Protein AF-A0A645FDL9-F1 (afdb_monomer_lite)

Radius of gyration: 19.06 Å; chains: 1; bounding box: 40×30×50 Å

Structure (mmCIF, N/CA/C/O backbone):
data_AF-A0A645FDL9-F1
#
_entry.id   AF-A0A645FDL9-F1
#
loop_
_atom_site.group_PDB
_atom_site.id
_atom_site.type_symbol
_atom_site.label_atom_id
_atom_site.label_alt_id
_atom_site.label_comp_id
_atom_site.label_asym_id
_atom_site.label_entity_id
_atom_site.label_seq_id
_atom_site.pdbx_PDB_ins_code
_atom_site.Cartn_x
_atom_site.Cartn_y
_atom_site.Cartn_z
_atom_site.occupancy
_atom_site.B_iso_or_equiv
_atom_site.auth_seq_id
_atom_site.auth_comp_id
_atom_site.auth_asym_id
_atom_site.auth_atom_id
_atom_site.pdbx_PDB_model_num
ATOM 1 N N . MET A 1 1 ? 18.907 7.974 3.607 1.00 49.16 1 MET A N 1
ATOM 2 C CA . MET A 1 1 ? 18.489 7.205 2.413 1.00 49.16 1 MET A CA 1
ATOM 3 C C . MET A 1 1 ? 17.571 8.094 1.589 1.00 49.16 1 MET A C 1
ATOM 5 O O . MET A 1 1 ? 16.760 8.786 2.192 1.00 49.16 1 MET A O 1
ATOM 9 N N . SER A 1 2 ? 17.742 8.171 0.266 1.00 60.62 2 SER A N 1
ATOM 10 C CA . SER A 1 2 ? 16.819 8.926 -0.599 1.00 60.62 2 SER A CA 1
ATOM 11 C C . SER A 1 2 ? 15.543 8.113 -0.845 1.00 60.62 2 SER A C 1
ATOM 13 O O . SER A 1 2 ? 15.576 6.890 -0.752 1.00 60.62 2 SER A O 1
ATOM 15 N N . VAL A 1 3 ? 14.430 8.768 -1.189 1.00 60.34 3 VAL A N 1
ATOM 16 C CA . VAL A 1 3 ? 13.156 8.090 -1.522 1.00 60.34 3 VAL A CA 1
ATOM 17 C C . VAL A 1 3 ? 13.345 7.059 -2.642 1.00 60.34 3 VAL A C 1
ATOM 19 O O . VAL A 1 3 ? 12.760 5.982 -2.601 1.00 60.34 3 VAL A O 1
ATOM 22 N N . THR A 1 4 ? 14.214 7.359 -3.607 1.00 60.81 4 THR A N 1
ATOM 23 C CA . TH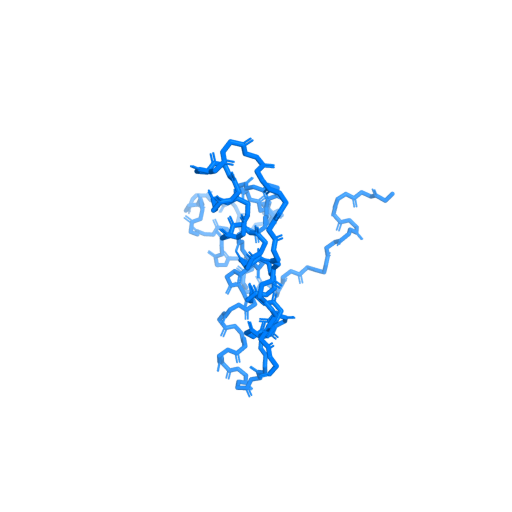R A 1 4 ? 14.581 6.452 -4.700 1.00 60.81 4 THR A CA 1
ATOM 24 C C . THR A 1 4 ? 15.327 5.211 -4.209 1.00 60.81 4 THR A C 1
ATOM 26 O O . THR A 1 4 ? 15.130 4.136 -4.752 1.00 60.81 4 THR A O 1
ATOM 29 N N . ALA A 1 5 ? 16.140 5.331 -3.154 1.00 60.16 5 ALA A N 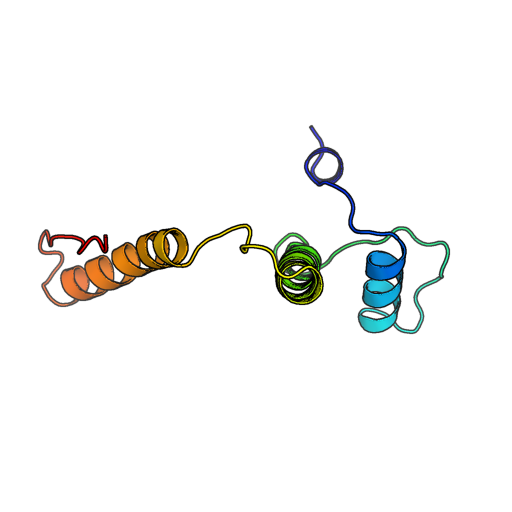1
ATOM 30 C CA . ALA A 1 5 ? 16.859 4.206 -2.554 1.00 60.16 5 ALA A CA 1
ATOM 31 C C . ALA A 1 5 ? 15.977 3.323 -1.648 1.00 60.16 5 ALA A C 1
ATOM 33 O O . ALA A 1 5 ? 16.453 2.311 -1.149 1.00 60.16 5 ALA A O 1
ATOM 34 N N . MET A 1 6 ? 14.721 3.715 -1.401 1.00 63.91 6 MET A N 1
ATOM 35 C CA . MET A 1 6 ? 13.774 2.977 -0.554 1.00 63.91 6 MET A CA 1
ATOM 36 C C . MET A 1 6 ? 12.772 2.132 -1.351 1.00 63.91 6 MET A C 1
ATOM 38 O O . MET A 1 6 ? 11.908 1.504 -0.746 1.00 63.91 6 MET A O 1
ATOM 42 N N . ARG A 1 7 ? 12.830 2.152 -2.688 1.00 73.56 7 ARG A N 1
ATOM 43 C CA . ARG A 1 7 ? 11.883 1.437 -3.551 1.00 73.56 7 ARG A CA 1
ATOM 44 C C . ARG A 1 7 ? 12.608 0.400 -4.377 1.00 73.56 7 ARG A C 1
ATOM 46 O O . ARG A 1 7 ? 13.540 0.747 -5.101 1.00 73.56 7 ARG A O 1
ATOM 53 N N . ASP A 1 8 ? 12.107 -0.826 -4.336 1.00 82.81 8 ASP A N 1
ATOM 54 C CA . ASP A 1 8 ? 12.427 -1.794 -5.373 1.00 82.81 8 ASP A CA 1
ATOM 55 C C . ASP A 1 8 ? 11.883 -1.256 -6.701 1.00 82.81 8 ASP A C 1
ATOM 57 O O . ASP A 1 8 ? 10.714 -0.864 -6.765 1.00 82.81 8 ASP A O 1
ATOM 61 N N . PRO A 1 9 ? 12.709 -1.142 -7.752 1.00 87.00 9 PRO A N 1
ATOM 62 C CA . PRO A 1 9 ? 12.256 -0.598 -9.022 1.00 87.00 9 PRO A CA 1
ATOM 63 C C . PRO A 1 9 ? 11.219 -1.526 -9.665 1.00 87.00 9 PRO A C 1
ATOM 65 O O . PRO A 1 9 ? 11.369 -2.745 -9.652 1.00 87.00 9 PRO A O 1
ATOM 68 N N . LEU A 1 10 ? 10.190 -0.944 -10.289 1.00 92.12 10 LEU A N 1
ATOM 69 C CA . LEU A 1 10 ? 9.254 -1.708 -11.124 1.00 92.12 10 LEU A CA 1
ATOM 70 C C . LEU A 1 10 ? 9.987 -2.382 -12.294 1.00 92.12 10 LEU A C 1
ATOM 72 O O . LEU A 1 10 ? 10.999 -1.847 -12.757 1.00 92.12 10 LEU A O 1
ATOM 76 N N . PRO A 1 11 ? 9.453 -3.476 -12.859 1.00 94.25 11 PRO A N 1
ATOM 77 C CA . PRO A 1 11 ? 9.987 -4.033 -14.096 1.00 94.25 11 PRO A CA 1
ATOM 78 C C . PRO A 1 11 ? 10.060 -2.972 -15.214 1.00 94.25 11 PRO A C 1
ATOM 80 O O . PRO A 1 11 ? 9.142 -2.146 -15.325 1.00 94.25 11 PRO A O 1
ATOM 83 N N . PRO A 1 12 ? 11.124 -2.937 -16.040 1.00 92.69 12 PRO A N 1
ATOM 84 C CA . PRO A 1 12 ? 11.314 -1.895 -17.053 1.00 92.69 12 PRO A CA 1
ATOM 85 C C . PRO A 1 12 ? 10.130 -1.730 -18.014 1.00 92.69 12 PRO A C 1
ATOM 87 O O . PRO A 1 12 ? 9.757 -0.609 -18.355 1.00 92.69 12 PRO A O 1
ATOM 90 N N . GLU A 1 13 ? 9.502 -2.828 -18.425 1.00 92.62 13 GLU A N 1
ATOM 91 C CA . GLU A 1 13 ? 8.323 -2.830 -19.288 1.00 92.62 13 GLU A CA 1
ATOM 92 C C . GLU A 1 13 ? 7.108 -2.173 -18.619 1.00 92.62 13 GLU A C 1
ATOM 94 O O . GLU A 1 13 ? 6.380 -1.416 -19.263 1.00 92.62 13 GLU A O 1
ATOM 99 N N . VAL A 1 14 ? 6.941 -2.372 -17.309 1.00 93.56 14 VAL A N 1
ATOM 100 C CA . VAL A 1 14 ? 5.885 -1.735 -16.513 1.00 93.56 14 VAL A CA 1
ATOM 101 C C . VAL A 1 14 ? 6.167 -0.240 -16.379 1.00 93.56 14 VAL A C 1
ATOM 103 O O . VAL A 1 14 ? 5.270 0.575 -16.596 1.00 93.56 14 VAL A O 1
ATOM 106 N N . GLN A 1 15 ? 7.419 0.143 -16.104 1.00 92.56 15 GLN A N 1
ATOM 107 C CA . GLN A 1 15 ? 7.829 1.550 -16.070 1.00 92.56 15 GLN A CA 1
ATOM 108 C C . GLN A 1 15 ? 7.520 2.259 -17.395 1.00 92.56 15 GLN A C 1
ATOM 110 O O . GLN A 1 15 ? 6.912 3.329 -17.392 1.00 92.56 15 GLN A O 1
ATOM 115 N N . GLN A 1 16 ? 7.891 1.663 -18.533 1.00 91.00 16 GLN A N 1
ATOM 116 C CA . GLN A 1 16 ? 7.652 2.264 -19.848 1.00 91.00 16 GLN A CA 1
ATOM 117 C C . GLN A 1 16 ? 6.160 2.359 -20.184 1.00 91.00 16 GLN A C 1
ATOM 119 O O . GLN A 1 16 ? 5.721 3.388 -20.702 1.00 91.00 16 GLN A O 1
ATOM 124 N N . ALA A 1 17 ? 5.367 1.342 -19.835 1.00 91.06 17 ALA A N 1
ATOM 125 C CA . ALA A 1 17 ? 3.919 1.386 -20.008 1.00 91.06 17 ALA A CA 1
ATOM 126 C C . ALA A 1 17 ? 3.290 2.540 -19.207 1.00 91.06 17 ALA A C 1
ATOM 128 O O . ALA A 1 17 ? 2.533 3.338 -19.762 1.00 91.06 17 ALA A O 1
ATOM 129 N N . PHE A 1 18 ? 3.654 2.696 -17.929 1.00 91.19 18 PHE A N 1
ATOM 130 C CA . PHE A 1 18 ? 3.161 3.808 -17.111 1.00 91.19 18 PHE A CA 1
ATOM 131 C C . PHE A 1 18 ? 3.637 5.172 -17.621 1.00 91.19 18 PHE A C 1
ATOM 133 O O . PHE A 1 18 ? 2.834 6.102 -17.664 1.00 91.19 18 PHE A O 1
ATOM 140 N N . LYS A 1 19 ? 4.897 5.306 -18.062 1.00 90.06 19 LYS A N 1
ATOM 141 C CA . LYS A 1 19 ? 5.394 6.549 -18.681 1.00 90.06 19 LYS A CA 1
ATOM 142 C C . LYS A 1 19 ? 4.534 6.964 -19.873 1.00 90.06 19 LYS A C 1
ATOM 144 O O . LYS A 1 19 ? 4.096 8.111 -19.924 1.00 90.06 19 LYS A O 1
ATOM 149 N N . ALA A 1 20 ? 4.274 6.034 -20.792 1.00 88.81 20 ALA A N 1
ATOM 150 C CA . ALA A 1 20 ? 3.494 6.296 -21.997 1.00 88.81 20 ALA A CA 1
ATOM 151 C C . ALA A 1 20 ? 2.044 6.697 -21.680 1.00 88.81 20 ALA A C 1
ATOM 153 O O . ALA A 1 20 ? 1.504 7.600 -22.315 1.00 88.81 20 ALA A O 1
ATOM 154 N N . VAL A 1 21 ? 1.423 6.067 -20.677 1.00 87.69 21 VAL A N 1
ATOM 155 C CA . VAL A 1 21 ? 0.048 6.389 -20.258 1.00 87.69 21 VAL A CA 1
ATOM 156 C C . VAL A 1 21 ? -0.028 7.739 -19.539 1.00 87.69 21 VAL A C 1
ATOM 158 O O . VAL A 1 21 ? -0.942 8.519 -19.799 1.00 87.69 21 VAL A O 1
ATOM 161 N N . CYS A 1 22 ? 0.915 8.040 -18.642 1.00 84.94 22 CYS A N 1
ATOM 162 C CA . CYS A 1 22 ? 0.913 9.290 -17.876 1.00 84.94 22 CYS A CA 1
ATOM 163 C C . CYS A 1 22 ? 1.272 10.514 -18.728 1.00 84.94 22 CYS A C 1
ATOM 165 O O . CYS A 1 22 ? 0.770 11.607 -18.472 1.00 84.94 22 CYS A O 1
ATOM 167 N N . ASN A 1 23 ? 2.147 10.346 -19.719 1.00 85.88 23 ASN A N 1
ATOM 168 C CA . ASN A 1 23 ? 2.498 11.385 -20.675 1.00 85.88 23 ASN A CA 1
ATOM 169 C C . ASN A 1 23 ? 2.800 10.744 -22.042 1.00 85.88 23 ASN A C 1
ATOM 171 O O . ASN A 1 23 ? 3.921 10.281 -22.260 1.00 85.88 23 ASN A O 1
ATOM 175 N N . PRO A 1 24 ? 1.848 10.773 -22.992 1.00 84.88 24 PRO A N 1
ATOM 176 C CA . PRO A 1 24 ? 2.043 10.213 -24.332 1.00 84.88 24 PRO A CA 1
ATOM 177 C C . PRO A 1 24 ? 3.205 10.835 -25.118 1.00 84.88 24 PRO A C 1
ATOM 179 O O . PRO A 1 24 ? 3.706 10.224 -26.056 1.00 84.88 24 PRO A O 1
ATOM 182 N N . ASN A 1 25 ? 3.647 12.037 -24.731 1.00 87.75 25 ASN A N 1
ATOM 183 C CA . ASN A 1 25 ? 4.777 12.741 -25.337 1.00 87.75 25 ASN A CA 1
ATOM 184 C C . ASN A 1 25 ? 6.084 12.568 -24.540 1.00 87.75 25 ASN A C 1
ATOM 186 O O . ASN A 1 25 ? 7.055 13.278 -24.805 1.00 87.75 25 ASN A O 1
ATOM 190 N N . ALA A 1 26 ? 6.118 11.688 -23.533 1.00 83.38 26 ALA A N 1
ATOM 191 C CA . ALA A 1 26 ? 7.323 11.430 -22.754 1.00 83.38 26 ALA A CA 1
ATOM 192 C C . ALA A 1 26 ? 8.447 10.912 -23.655 1.00 83.38 26 ALA A C 1
ATOM 194 O O . ALA A 1 26 ? 8.232 10.048 -24.509 1.00 83.38 26 ALA A O 1
ATOM 195 N N . ASN A 1 27 ? 9.671 11.392 -23.433 1.00 84.94 27 ASN A N 1
ATOM 196 C CA . ASN A 1 27 ? 10.815 10.843 -24.138 1.00 84.94 27 ASN A CA 1
ATOM 197 C C . ASN A 1 27 ? 11.083 9.420 -23.602 1.00 84.94 27 ASN A C 1
ATOM 199 O O . ASN A 1 27 ? 11.189 9.216 -22.383 1.00 84.94 27 ASN A O 1
ATOM 203 N N . PRO A 1 28 ? 11.230 8.408 -24.478 1.00 80.06 28 PRO A N 1
ATOM 204 C CA . PRO A 1 28 ? 11.543 7.046 -24.050 1.00 80.06 28 PRO A CA 1
ATOM 205 C C . PRO A 1 28 ? 12.799 6.947 -23.172 1.00 80.06 28 PRO A C 1
ATOM 207 O O . PRO A 1 28 ? 12.875 6.051 -22.331 1.00 80.06 28 PRO A O 1
ATOM 210 N N . LYS A 1 29 ? 13.746 7.885 -23.333 1.00 85.31 29 LYS A N 1
ATOM 211 C CA . LYS A 1 29 ? 15.004 7.956 -22.573 1.00 85.31 29 LYS A CA 1
ATOM 212 C C . LYS A 1 29 ? 14.892 8.610 -21.195 1.00 85.31 29 LYS A C 1
ATOM 214 O O . LYS A 1 29 ? 15.850 8.516 -20.440 1.00 85.31 29 LYS A O 1
ATOM 219 N N . ASP A 1 30 ? 13.780 9.272 -20.879 1.00 86.56 30 ASP A N 1
ATOM 220 C CA . ASP A 1 30 ? 13.602 9.871 -19.554 1.00 86.56 30 ASP A CA 1
ATOM 221 C C . ASP A 1 30 ? 13.490 8.778 -18.484 1.00 86.56 30 ASP A C 1
ATOM 223 O O . ASP A 1 30 ? 12.950 7.697 -18.740 1.00 86.56 30 ASP A O 1
ATOM 227 N N . ASP A 1 31 ? 13.931 9.066 -17.266 1.00 86.44 31 ASP A N 1
ATOM 228 C CA . ASP A 1 31 ? 13.683 8.169 -16.141 1.00 86.44 31 ASP A CA 1
ATOM 229 C C . ASP A 1 31 ? 12.183 8.095 -15.830 1.00 86.44 31 ASP A C 1
ATOM 231 O O . ASP A 1 31 ? 11.435 9.066 -15.997 1.00 86.44 31 ASP A O 1
ATOM 235 N N . PHE A 1 32 ? 11.720 6.944 -15.343 1.00 87.50 32 PHE A N 1
ATOM 236 C CA . PHE A 1 32 ? 10.362 6.849 -14.826 1.00 87.50 32 PHE A CA 1
ATOM 237 C C . PHE A 1 32 ? 10.237 7.639 -13.525 1.00 87.50 32 PHE A C 1
ATOM 239 O O . PHE A 1 32 ? 10.895 7.343 -12.529 1.00 87.50 32 PHE A O 1
ATOM 246 N N . GLN A 1 33 ? 9.350 8.630 -13.534 1.00 87.38 33 GLN A N 1
ATOM 247 C CA . GLN A 1 33 ? 9.024 9.438 -12.366 1.00 87.38 33 GLN A CA 1
ATOM 248 C C . GLN A 1 33 ? 7.583 9.134 -11.942 1.00 87.38 33 GLN A C 1
ATOM 250 O O . GLN A 1 33 ? 6.647 9.681 -12.531 1.00 87.38 33 GLN A O 1
ATOM 255 N N . PRO A 1 34 ? 7.365 8.238 -10.961 1.00 86.25 34 PRO A N 1
ATOM 256 C CA . PRO A 1 34 ? 6.019 7.907 -10.515 1.00 86.25 34 PRO A CA 1
ATOM 257 C C . PRO A 1 34 ? 5.376 9.114 -9.813 1.00 86.25 34 PRO A C 1
ATOM 259 O 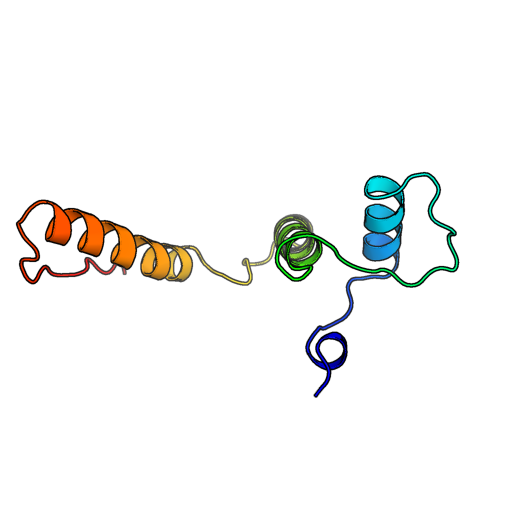O . PRO A 1 34 ? 5.964 9.707 -8.908 1.00 86.25 34 PRO A O 1
ATOM 262 N N . THR A 1 35 ? 4.150 9.463 -10.206 1.00 82.06 35 THR A N 1
ATOM 263 C CA . THR A 1 35 ? 3.391 10.613 -9.680 1.00 82.06 35 THR A CA 1
ATOM 264 C C . THR A 1 35 ? 2.183 10.170 -8.834 1.00 82.06 35 THR A C 1
ATOM 266 O O . THR A 1 35 ? 1.919 8.977 -8.676 1.00 82.06 35 THR A O 1
ATOM 269 N N . GLY A 1 36 ? 1.458 11.121 -8.230 1.00 80.62 36 GLY A N 1
ATOM 270 C CA . GLY A 1 36 ? 0.343 10.854 -7.305 1.00 80.62 36 GLY A CA 1
ATOM 271 C C . GLY A 1 36 ? 0.775 10.911 -5.835 1.00 80.62 36 GLY A C 1
ATOM 272 O O . GLY A 1 36 ? 1.668 11.682 -5.492 1.00 80.62 36 GLY A O 1
ATOM 273 N N . HIS A 1 37 ? 0.166 10.100 -4.962 1.00 85.31 37 HIS A N 1
ATOM 274 C CA . HIS A 1 37 ? 0.433 10.059 -3.513 1.00 85.31 37 HIS A CA 1
ATOM 275 C C . HIS A 1 37 ? 1.835 9.508 -3.195 1.00 85.31 37 HIS A C 1
ATOM 277 O O . HIS A 1 37 ? 2.009 8.354 -2.809 1.00 85.31 37 HIS A O 1
ATOM 283 N N . GLY A 1 38 ? 2.863 10.321 -3.439 1.00 83.50 38 GLY A N 1
ATOM 284 C CA . GLY A 1 38 ? 4.267 9.937 -3.316 1.00 83.50 38 GLY A CA 1
ATOM 285 C C . GLY A 1 38 ? 4.760 8.998 -4.420 1.00 83.50 38 GLY A C 1
ATOM 286 O O . GLY A 1 38 ? 5.884 8.522 -4.326 1.00 83.50 38 GLY A O 1
ATOM 287 N N . GLY A 1 39 ? 3.966 8.722 -5.457 1.00 88.50 39 GLY A N 1
ATOM 288 C CA . GLY A 1 39 ? 4.324 7.773 -6.516 1.00 88.50 39 GLY A CA 1
ATOM 289 C C . GLY A 1 39 ? 3.979 6.314 -6.203 1.00 88.50 39 GLY A C 1
ATOM 290 O O . GLY A 1 39 ? 4.562 5.421 -6.804 1.00 88.50 39 GLY A O 1
ATOM 291 N N . SER A 1 40 ? 3.066 6.052 -5.262 1.00 90.25 40 SER A N 1
ATOM 292 C CA . SER A 1 40 ? 2.676 4.693 -4.853 1.00 90.25 40 SER A CA 1
ATOM 293 C C . SER A 1 40 ? 1.794 3.959 -5.868 1.00 90.25 40 SER A C 1
ATOM 295 O O . SER A 1 40 ? 1.890 2.740 -5.981 1.00 90.25 40 SER A O 1
ATOM 297 N N . HIS A 1 41 ? 0.948 4.671 -6.622 1.00 91.25 41 HIS A N 1
ATOM 298 C CA . HIS A 1 41 ? -0.089 4.035 -7.447 1.00 91.25 41 HIS A CA 1
ATOM 299 C C . HIS A 1 41 ? 0.453 3.002 -8.450 1.00 91.25 41 HIS A C 1
ATOM 301 O O . HIS A 1 41 ? -0.105 1.907 -8.495 1.00 91.25 41 HIS A O 1
ATOM 307 N N . PRO A 1 42 ? 1.533 3.274 -9.213 1.00 92.06 42 PRO A N 1
ATOM 308 C CA . PRO A 1 42 ? 2.068 2.298 -10.164 1.00 92.06 42 PRO A CA 1
ATOM 309 C C . PRO A 1 42 ? 2.514 0.994 -9.490 1.00 92.06 42 PRO A C 1
ATOM 311 O O . PRO A 1 42 ? 2.337 -0.080 -10.055 1.00 92.06 42 PRO A O 1
ATOM 314 N N . TYR A 1 43 ? 3.024 1.081 -8.259 1.00 92.81 43 TYR A N 1
ATOM 315 C CA . TYR A 1 43 ? 3.451 -0.073 -7.467 1.00 92.81 43 TYR A CA 1
ATOM 316 C C . TYR A 1 43 ? 2.264 -0.868 -6.927 1.00 92.81 43 TYR A C 1
ATOM 318 O O . TYR A 1 43 ? 2.251 -2.087 -7.046 1.00 92.81 43 TYR A O 1
ATOM 326 N N . LEU A 1 44 ? 1.238 -0.187 -6.405 1.00 93.69 44 LEU A N 1
ATOM 327 C CA . LEU A 1 44 ? 0.014 -0.843 -5.930 1.00 93.69 44 LEU A CA 1
ATOM 328 C C . LEU A 1 44 ? -0.712 -1.577 -7.065 1.00 93.69 44 LEU A C 1
ATOM 330 O O . LEU A 1 44 ? -1.165 -2.705 -6.888 1.00 93.69 44 LEU A O 1
ATOM 334 N N . VAL A 1 45 ? -0.791 -0.955 -8.246 1.00 94.00 45 VAL A N 1
ATOM 335 C CA . VAL A 1 45 ? -1.388 -1.581 -9.433 1.00 94.00 45 VAL A CA 1
ATOM 336 C C . VAL A 1 45 ? -0.538 -2.755 -9.914 1.00 94.00 45 VAL A C 1
ATOM 338 O O . VAL A 1 45 ? -1.090 -3.808 -10.224 1.00 94.00 45 VAL A O 1
ATOM 341 N N . HIS A 1 46 ? 0.790 -2.604 -9.959 1.00 95.25 46 HIS A N 1
ATOM 342 C CA . HIS A 1 46 ? 1.682 -3.691 -10.354 1.00 95.25 46 HIS A CA 1
ATOM 343 C C . HIS A 1 46 ? 1.560 -4.902 -9.423 1.00 95.25 46 HIS A C 1
ATOM 345 O O . HIS A 1 46 ? 1.419 -6.017 -9.919 1.00 95.25 46 HIS A O 1
ATOM 351 N N . GLU A 1 47 ? 1.539 -4.698 -8.104 1.00 96.19 47 GLU A N 1
ATOM 352 C CA . GLU A 1 47 ? 1.329 -5.773 -7.127 1.00 96.19 47 GLU A CA 1
ATOM 353 C C . GLU A 1 47 ? -0.010 -6.484 -7.353 1.00 96.19 47 GLU A C 1
ATOM 355 O O . GLU A 1 47 ? -0.054 -7.707 -7.462 1.00 96.19 47 GLU A O 1
ATOM 360 N N . PHE A 1 48 ? -1.100 -5.726 -7.509 1.00 96.62 48 PHE A N 1
ATOM 361 C CA . PHE A 1 48 ? -2.424 -6.30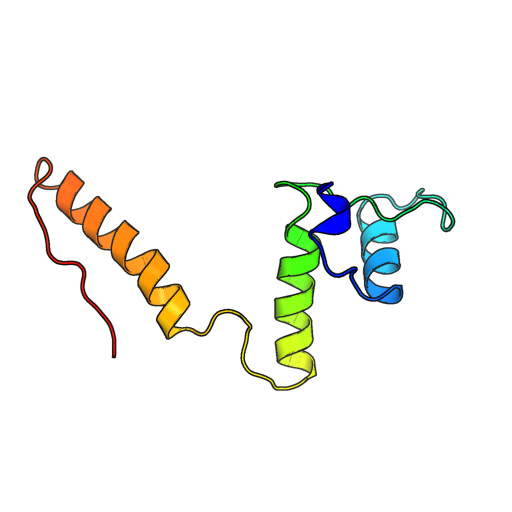1 -7.744 1.00 96.62 48 PHE A CA 1
ATOM 362 C C . PHE A 1 48 ? -2.507 -7.106 -9.050 1.00 96.62 48 PHE A C 1
ATOM 364 O O . PHE A 1 48 ? -3.106 -8.175 -9.083 1.00 96.62 48 PHE A O 1
ATOM 371 N N . VAL A 1 49 ? -1.920 -6.618 -10.144 1.00 96.75 49 VAL A N 1
ATOM 372 C CA . VAL A 1 49 ? -1.976 -7.322 -11.436 1.00 96.75 49 VAL A CA 1
ATOM 373 C C . VAL A 1 49 ? -1.033 -8.526 -11.456 1.00 96.75 49 VAL A C 1
ATOM 375 O O . VAL A 1 49 ? -1.422 -9.595 -11.927 1.00 96.75 49 VAL A O 1
ATOM 378 N N . SER A 1 50 ? 0.190 -8.376 -10.938 1.00 96.62 50 SER A N 1
ATOM 379 C CA . SER A 1 50 ? 1.182 -9.460 -10.913 1.00 96.62 50 SER A CA 1
ATOM 380 C C . SER A 1 50 ? 0.736 -10.617 -10.027 1.00 96.62 50 SER A C 1
ATOM 382 O O . SER A 1 50 ? 0.851 -11.761 -10.457 1.00 96.62 50 SER A O 1
ATOM 384 N N . MET A 1 51 ? 0.134 -10.354 -8.858 1.00 97.56 51 MET A N 1
ATOM 385 C CA . MET A 1 51 ? -0.337 -11.433 -7.981 1.00 97.56 51 MET A CA 1
ATOM 386 C C . MET A 1 51 ? -1.411 -12.308 -8.643 1.00 97.56 51 MET A C 1
ATOM 388 O O . MET A 1 51 ? -1.377 -13.531 -8.501 1.00 97.56 51 MET A O 1
ATOM 392 N N . ILE A 1 52 ? -2.297 -11.703 -9.448 1.00 97.94 52 ILE A N 1
ATOM 393 C CA . ILE A 1 52 ? -3.299 -12.429 -10.244 1.00 97.94 52 ILE A CA 1
ATOM 394 C C . ILE A 1 52 ? -2.612 -13.236 -11.344 1.00 97.94 52 ILE A C 1
ATOM 396 O O . ILE A 1 52 ? -2.904 -14.418 -11.511 1.00 97.94 52 ILE A O 1
ATOM 400 N N . HIS A 1 53 ? -1.711 -12.604 -12.102 1.00 97.69 53 HIS A N 1
ATOM 401 C CA . HIS A 1 53 ? -1.025 -13.242 -13.225 1.00 97.69 53 HIS A CA 1
ATOM 402 C C . HIS A 1 53 ? -0.185 -14.452 -12.793 1.00 97.69 53 HIS A C 1
ATOM 404 O O . HIS A 1 53 ? -0.205 -15.489 -13.452 1.00 97.69 53 HIS A O 1
ATOM 410 N N . GLU A 1 54 ? 0.521 -14.323 -11.674 1.00 97.88 54 GLU A N 1
ATOM 411 C CA . GLU A 1 54 ? 1.407 -15.346 -11.112 1.00 97.88 54 GLU A CA 1
ATOM 412 C C . GLU A 1 54 ? 0.659 -16.377 -10.255 1.00 97.88 54 GLU A C 1
ATOM 414 O O . GLU A 1 54 ? 1.261 -17.349 -9.804 1.00 97.88 54 GLU A O 1
ATOM 419 N N . ASN A 1 55 ? -0.647 -16.183 -10.030 1.00 97.88 55 ASN A N 1
ATOM 420 C CA . ASN A 1 55 ? -1.470 -17.011 -9.149 1.00 97.88 55 ASN A CA 1
ATOM 421 C C . ASN A 1 55 ? -0.845 -17.178 -7.748 1.00 97.88 55 ASN A C 1
ATOM 423 O O . ASN A 1 55 ? -0.746 -18.286 -7.212 1.00 97.88 55 ASN A O 1
ATOM 427 N N . ARG A 1 56 ? -0.400 -16.061 -7.161 1.00 97.94 56 ARG A N 1
ATOM 428 C CA . ARG A 1 56 ? 0.185 -16.003 -5.814 1.00 97.94 56 ARG A CA 1
ATOM 429 C C . ARG A 1 56 ? -0.704 -15.221 -4.854 1.00 97.94 56 ARG A C 1
ATOM 431 O O . ARG A 1 56 ? -1.570 -14.452 -5.262 1.00 97.94 56 ARG A O 1
ATOM 438 N N . ALA A 1 57 ? -0.457 -15.393 -3.558 1.00 97.44 57 ALA A N 1
ATOM 439 C CA . ALA A 1 57 ? -1.092 -14.559 -2.545 1.00 97.44 57 ALA A CA 1
ATOM 440 C C . ALA A 1 57 ? -0.686 -13.076 -2.721 1.00 97.44 57 ALA A C 1
ATOM 442 O O . ALA A 1 57 ? 0.456 -12.799 -3.115 1.00 97.44 57 ALA A O 1
ATOM 443 N N . PRO A 1 58 ? -1.594 -12.125 -2.430 1.00 96.94 58 PRO A N 1
ATOM 444 C CA . PRO A 1 58 ? -1.261 -10.706 -2.445 1.00 96.94 58 PRO A CA 1
ATOM 445 C C . PRO A 1 58 ? -0.302 -10.370 -1.300 1.00 96.94 58 PRO A C 1
ATOM 447 O O . PRO A 1 58 ? -0.338 -11.011 -0.248 1.00 96.94 58 PRO A O 1
ATOM 450 N N . ALA A 1 59 ? 0.493 -9.312 -1.468 1.00 95.25 59 ALA A N 1
ATOM 451 C CA . ALA A 1 59 ? 1.372 -8.802 -0.415 1.00 95.25 59 ALA A CA 1
ATOM 452 C C . ALA A 1 59 ? 0.628 -8.445 0.885 1.00 95.25 59 ALA A C 1
ATOM 454 O O . ALA A 1 59 ? 1.211 -8.541 1.959 1.00 95.25 59 ALA A O 1
ATOM 455 N N . ILE A 1 60 ? -0.651 -8.059 0.786 1.00 94.81 60 ILE A N 1
ATOM 456 C CA . ILE A 1 60 ? -1.542 -7.826 1.929 1.00 94.81 60 ILE A CA 1
ATOM 457 C C . ILE A 1 60 ? -2.708 -8.821 1.832 1.00 94.81 60 ILE A C 1
ATOM 459 O O . ILE A 1 60 ? -3.631 -8.610 1.036 1.00 94.81 60 ILE A O 1
ATOM 463 N N . PRO A 1 61 ? -2.684 -9.921 2.603 1.00 94.06 61 PRO A N 1
ATOM 464 C CA . PRO A 1 61 ? -3.787 -10.871 2.674 1.00 94.06 61 PRO A CA 1
ATOM 465 C C . PRO A 1 61 ? -5.067 -10.239 3.228 1.00 94.06 61 PRO A C 1
ATOM 467 O O . PRO A 1 61 ? -5.039 -9.240 3.946 1.00 94.06 61 PRO A O 1
ATOM 470 N N . VAL A 1 62 ? -6.211 -10.872 2.950 1.00 92.50 62 VAL A N 1
ATOM 471 C CA . VAL A 1 62 ? -7.526 -10.358 3.368 1.00 92.50 62 VAL A CA 1
ATOM 472 C C . VAL A 1 62 ? -7.634 -10.142 4.880 1.00 92.50 62 VAL A C 1
ATOM 474 O O . VAL A 1 62 ? -8.181 -9.126 5.291 1.00 92.50 62 VAL A O 1
ATOM 477 N N . GLY A 1 63 ? -7.070 -11.030 5.706 1.00 91.62 63 GLY A N 1
ATOM 478 C CA . GLY A 1 63 ? -7.095 -10.873 7.165 1.00 91.62 63 GLY A CA 1
ATOM 479 C C . GLY A 1 63 ? -6.378 -9.603 7.628 1.00 91.62 63 GLY A C 1
ATOM 480 O O . GLY A 1 63 ? -6.891 -8.853 8.453 1.00 91.62 63 GLY A O 1
ATOM 481 N N . GLU A 1 64 ? -5.234 -9.287 7.020 1.00 92.81 64 GLU A N 1
ATOM 482 C CA . GLU A 1 64 ? -4.504 -8.058 7.327 1.00 92.81 64 GLU A CA 1
ATOM 483 C C . GLU A 1 64 ? -5.252 -6.811 6.834 1.00 92.81 64 GLU A C 1
ATOM 485 O O . GLU A 1 64 ? -5.399 -5.839 7.577 1.00 92.81 64 GLU A O 1
ATOM 490 N N . ALA A 1 65 ? -5.821 -6.859 5.625 1.00 93.69 65 ALA A N 1
ATOM 491 C CA . ALA A 1 65 ? -6.660 -5.777 5.110 1.00 93.69 65 ALA A CA 1
ATOM 492 C C . ALA A 1 65 ? -7.885 -5.513 6.009 1.00 93.69 65 ALA A C 1
ATOM 494 O O . ALA A 1 65 ? -8.266 -4.360 6.233 1.00 93.69 65 ALA A O 1
ATOM 495 N N . VAL A 1 66 ? -8.486 -6.571 6.561 1.00 93.25 66 VAL A N 1
ATOM 496 C CA . VAL A 1 66 ? -9.593 -6.476 7.517 1.00 93.25 66 VAL A CA 1
ATOM 497 C C . VAL A 1 66 ? -9.146 -5.795 8.808 1.00 93.25 66 VAL A C 1
ATOM 499 O O . VAL A 1 66 ? -9.862 -4.915 9.278 1.00 93.25 66 VAL A O 1
ATOM 502 N N . HIS A 1 67 ? -7.964 -6.105 9.346 1.00 90.69 67 HIS A N 1
ATOM 503 C CA . HIS A 1 67 ? -7.451 -5.429 10.543 1.00 90.69 67 HIS A CA 1
ATOM 504 C C . HIS A 1 67 ? -7.298 -3.916 10.349 1.00 90.69 67 HIS A C 1
ATOM 506 O O . HIS A 1 67 ? -7.649 -3.146 11.244 1.00 90.69 67 HIS A O 1
ATOM 512 N N . TYR A 1 68 ? -6.861 -3.463 9.170 1.00 91.44 68 TYR A N 1
ATOM 513 C CA . TYR A 1 68 ? -6.788 -2.029 8.871 1.00 91.44 68 TYR A CA 1
ATOM 514 C C . TYR A 1 68 ? -8.175 -1.368 8.861 1.00 91.44 68 TYR A C 1
ATOM 516 O O . TYR A 1 68 ? -8.349 -0.263 9.381 1.00 91.44 68 TYR A O 1
ATOM 524 N N . MET A 1 69 ? -9.180 -2.049 8.303 1.00 94.00 69 MET A N 1
ATOM 525 C CA . MET A 1 69 ? -10.543 -1.521 8.180 1.00 94.00 69 MET A CA 1
ATOM 526 C C . MET A 1 69 ? -11.350 -1.605 9.482 1.00 94.00 69 MET A C 1
ATOM 528 O O . MET A 1 69 ? -12.125 -0.693 9.783 1.00 94.00 69 MET A O 1
ATOM 532 N N . ALA A 1 70 ? -11.166 -2.665 10.271 1.00 94.69 70 ALA A N 1
ATOM 533 C CA . ALA A 1 70 ? -11.892 -2.910 11.516 1.00 94.69 70 ALA A CA 1
ATOM 534 C C . ALA A 1 70 ? -11.697 -1.765 12.520 1.00 94.69 70 ALA A C 1
ATOM 536 O O . ALA A 1 70 ? -12.663 -1.318 13.143 1.00 94.69 70 ALA A O 1
ATOM 537 N N . MET A 1 71 ? -10.480 -1.218 12.595 1.00 93.88 71 MET A N 1
ATOM 538 C CA . MET A 1 71 ? -10.172 -0.043 13.416 1.00 93.88 71 MET A CA 1
ATOM 539 C C . MET A 1 71 ? -11.022 1.170 13.023 1.00 93.88 71 MET A C 1
ATOM 541 O O . MET A 1 71 ? -11.590 1.835 13.888 1.00 93.88 71 MET A O 1
ATOM 545 N N . GLY A 1 72 ? -11.153 1.444 11.720 1.00 95.19 72 GLY A N 1
ATOM 546 C CA . GLY A 1 72 ? -11.968 2.551 11.215 1.00 95.19 72 GLY A CA 1
ATOM 547 C C . GLY A 1 72 ? -13.456 2.370 11.522 1.00 95.19 72 GLY A C 1
ATOM 548 O O . GLY A 1 72 ? -14.135 3.323 11.903 1.00 95.19 72 GLY A O 1
ATOM 549 N N . VAL A 1 73 ? -13.956 1.135 11.430 1.00 95.62 73 VAL A N 1
ATOM 550 C CA . VAL A 1 73 ? -15.343 0.802 11.787 1.00 95.62 73 VAL A CA 1
ATOM 551 C C . VAL A 1 73 ? -15.590 0.990 13.286 1.00 95.62 73 VAL A C 1
ATOM 553 O O . VAL A 1 73 ? -16.600 1.583 13.667 1.00 95.62 73 VAL A O 1
ATOM 556 N N . ALA A 1 74 ? -14.677 0.527 14.141 1.00 96.50 74 ALA A N 1
ATOM 557 C CA . ALA A 1 74 ? -14.767 0.718 15.586 1.00 96.50 74 ALA A CA 1
ATOM 558 C C . ALA A 1 74 ? -14.720 2.210 15.956 1.00 96.50 74 ALA A C 1
ATOM 560 O O . ALA A 1 74 ? -15.583 2.690 16.691 1.00 96.50 74 ALA A O 1
ATOM 561 N N . ALA A 1 75 ? -13.789 2.969 15.370 1.00 96.88 75 ALA A N 1
ATOM 562 C CA . ALA A 1 75 ? -13.682 4.411 15.575 1.00 96.88 75 ALA A CA 1
ATOM 563 C C . ALA A 1 75 ? -14.962 5.153 15.156 1.00 96.88 75 ALA A C 1
ATOM 565 O O . ALA A 1 75 ? -15.436 6.027 15.879 1.00 96.88 75 ALA A O 1
ATOM 566 N N . HIS A 1 76 ? -15.573 4.767 14.031 1.00 97.50 76 HIS A N 1
ATOM 567 C CA . HIS A 1 76 ? -16.850 5.332 13.598 1.00 97.50 76 HIS A CA 1
ATOM 568 C C . HIS A 1 76 ? -17.976 5.071 14.612 1.00 97.50 76 HIS A C 1
ATOM 570 O O . HIS A 1 76 ? -18.714 5.993 14.955 1.00 97.50 76 HIS A O 1
ATOM 576 N N . ARG A 1 77 ? -18.085 3.842 15.140 1.00 97.38 77 ARG A N 1
ATOM 577 C CA . ARG A 1 77 ? -19.076 3.498 16.179 1.00 97.38 77 ARG A CA 1
ATOM 578 C C . ARG A 1 77 ? -18.838 4.271 17.478 1.00 97.38 77 ARG A C 1
ATOM 580 O O . ARG A 1 77 ? -19.799 4.747 18.070 1.00 97.38 77 ARG A O 1
ATOM 587 N N . SER A 1 78 ? -17.581 4.410 17.901 1.00 98.56 78 SER A N 1
ATOM 588 C CA . SER A 1 78 ? -17.200 5.212 19.072 1.00 98.56 78 SE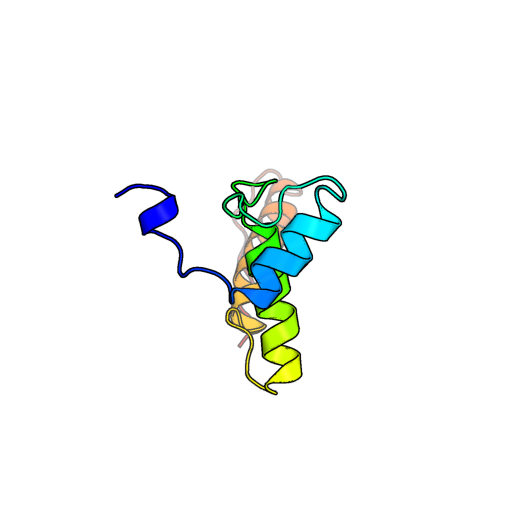R A CA 1
ATOM 589 C C . SER A 1 78 ? -17.631 6.672 18.907 1.00 98.56 78 SER A C 1
ATOM 591 O O . SER A 1 78 ? -18.304 7.222 19.776 1.00 98.56 78 SER A O 1
ATOM 593 N N . ALA A 1 79 ? -17.357 7.279 17.748 1.00 98.50 79 ALA A N 1
ATOM 594 C CA . ALA A 1 79 ? -17.743 8.660 17.458 1.00 98.50 79 ALA A CA 1
ATOM 595 C C . ALA A 1 79 ? -19.268 8.883 17.497 1.00 98.50 79 ALA A C 1
ATOM 597 O O . ALA A 1 79 ? -19.727 9.929 17.945 1.00 98.50 79 ALA A O 1
ATOM 598 N N . GLN A 1 80 ? -20.065 7.893 17.080 1.00 98.31 80 GLN A N 1
ATOM 599 C CA . GLN A 1 80 ? -21.531 7.941 17.186 1.00 98.31 80 GLN A CA 1
ATOM 600 C C . GLN A 1 80 ? -22.048 7.861 18.633 1.00 98.31 80 GLN A C 1
ATOM 602 O O . GLN A 1 80 ? -23.210 8.177 18.880 1.00 98.31 80 GLN A O 1
ATOM 607 N N . ARG A 1 81 ? -21.205 7.436 19.580 1.00 98.12 81 ARG A N 1
ATOM 608 C CA . ARG A 1 81 ? -21.514 7.262 21.007 1.00 98.12 81 ARG A CA 1
ATOM 609 C C . ARG A 1 81 ? -20.677 8.191 21.882 1.00 98.12 81 ARG A C 1
ATOM 611 O O . ARG A 1 81 ? -20.203 7.794 22.940 1.00 98.12 81 ARG A O 1
ATOM 618 N N . ASP A 1 82 ? -20.461 9.410 21.395 1.00 98.25 82 ASP A N 1
ATOM 619 C CA . ASP A 1 82 ? -19.744 10.471 22.111 1.00 98.25 82 ASP A CA 1
ATOM 620 C C . ASP A 1 82 ? -18.328 10.067 22.575 1.00 98.25 82 ASP A C 1
ATOM 622 O O . ASP A 1 82 ? -17.836 10.491 23.616 1.00 98.25 82 ASP A O 1
ATOM 626 N N . GLY A 1 83 ? -17.65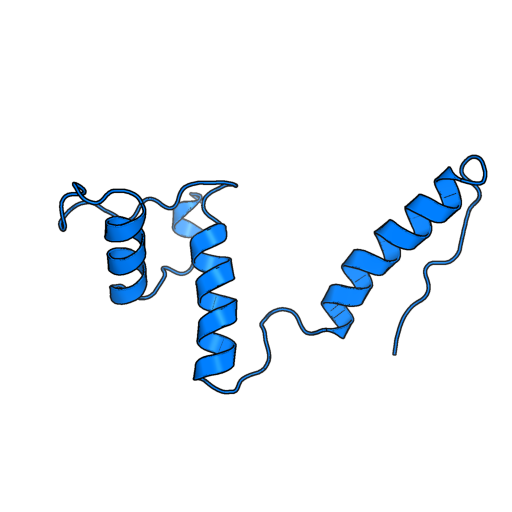9 9.206 21.799 1.00 98.19 83 GLY A N 1
ATOM 627 C CA . GLY A 1 83 ? -16.296 8.758 22.087 1.00 98.19 83 GLY A CA 1
ATOM 628 C C . GLY A 1 83 ? -16.193 7.610 23.094 1.00 98.19 83 GLY A C 1
ATOM 629 O O . GLY A 1 83 ? -15.123 7.412 23.667 1.00 98.19 83 GLY A O 1
ATOM 630 N N . GLU A 1 84 ? -17.266 6.840 23.313 1.00 98.44 84 GLU A N 1
ATOM 631 C CA . GLU A 1 84 ? -17.231 5.620 24.133 1.00 98.44 84 GLU A CA 1
ATOM 632 C C . GLU A 1 84 ? -16.070 4.693 23.715 1.00 98.44 84 GLU A C 1
ATOM 634 O O . GLU A 1 84 ? -15.806 4.499 22.523 1.00 98.44 84 GLU A O 1
ATOM 639 N N . ILE A 1 85 ? -15.392 4.079 24.691 1.00 97.88 85 ILE A N 1
ATOM 640 C CA . ILE A 1 85 ? -14.428 3.007 24.421 1.00 97.88 85 ILE A CA 1
ATOM 641 C C . ILE A 1 85 ? -15.198 1.788 23.910 1.00 97.88 85 ILE A C 1
ATOM 643 O O . ILE A 1 85 ? -16.026 1.222 24.619 1.00 97.88 85 ILE A O 1
ATOM 647 N N . VAL A 1 86 ? -14.891 1.359 22.688 1.00 96.62 86 VAL A N 1
ATOM 648 C CA . VAL A 1 86 ? -15.508 0.191 22.052 1.00 96.62 86 VAL A CA 1
ATOM 649 C C . VAL A 1 86 ? -14.453 -0.849 21.698 1.00 96.62 86 VAL A C 1
ATOM 651 O O . VAL A 1 86 ? -13.304 -0.514 21.411 1.00 96.62 86 VAL A O 1
ATOM 654 N N . ASN A 1 87 ? -14.859 -2.116 21.679 1.00 95.81 87 ASN A N 1
ATOM 655 C CA . ASN A 1 87 ? -14.002 -3.192 21.197 1.00 95.81 87 ASN A CA 1
ATOM 656 C C . ASN A 1 87 ? -13.831 -3.108 19.677 1.00 95.81 87 ASN A C 1
ATOM 658 O O . ASN A 1 87 ? -14.761 -2.763 18.941 1.00 95.81 87 ASN A O 1
ATOM 662 N N . VAL A 1 88 ? -12.637 -3.471 19.217 1.00 94.69 88 VAL A N 1
ATOM 663 C CA . VAL A 1 88 ? -12.366 -3.739 17.806 1.00 94.69 88 VAL A CA 1
ATOM 664 C C . VAL A 1 88 ? -12.591 -5.228 17.592 1.00 94.69 88 VAL A C 1
ATOM 666 O O . VAL A 1 88 ? -11.921 -6.044 18.218 1.00 94.69 88 VAL A O 1
ATOM 669 N N . GLU A 1 89 ? -13.545 -5.574 16.732 1.00 84.88 89 GLU A N 1
ATOM 670 C CA . GLU A 1 89 ? -13.772 -6.968 16.348 1.00 84.88 89 GLU A CA 1
ATOM 671 C C . GLU A 1 89 ? -12.575 -7.458 15.524 1.00 84.88 89 GLU A C 1
ATOM 673 O O . GLU A 1 89 ? -12.229 -6.851 14.504 1.00 84.88 89 GLU A O 1
ATOM 678 N N . LEU A 1 90 ? -11.942 -8.535 15.984 1.00 80.25 90 LEU A N 1
ATOM 679 C CA . LEU A 1 90 ? -10.911 -9.253 15.242 1.00 80.25 90 LEU A CA 1
ATOM 680 C C . LEU A 1 90 ? -11.567 -10.407 14.480 1.00 80.25 90 LEU A C 1
ATOM 682 O O . LEU A 1 90 ? -12.569 -10.963 14.930 1.00 80.25 90 LEU A O 1
ATOM 686 N N . PHE A 1 91 ? -11.020 -10.730 13.313 1.00 70.88 91 PHE A N 1
ATOM 687 C CA . PHE A 1 91 ? -11.523 -11.802 12.464 1.00 70.88 91 PHE A CA 1
ATOM 688 C C . PHE A 1 91 ? -10.410 -12.837 12.303 1.00 70.88 91 PHE A C 1
ATOM 690 O O . PHE A 1 91 ? -9.358 -12.508 11.751 1.00 70.88 91 PHE A O 1
ATOM 697 N N . ASP A 1 92 ? -10.662 -14.048 12.802 1.00 63.12 92 ASP A N 1
ATOM 698 C CA . ASP A 1 92 ? -9.759 -15.204 12.732 1.00 63.12 92 ASP A CA 1
ATOM 699 C C . ASP A 1 92 ? -10.036 -16.067 11.489 1.00 63.12 92 ASP A C 1
ATOM 701 O O . ASP A 1 92 ? -11.230 -16.245 11.136 1.00 63.12 92 ASP A O 1
#

Secondary structure (DSSP, 8-state):
--GGGGSPPPPHHHHHHHHHHH-TT--TTSPP---SSTT-HHHHHHHHHHHHHTT---SS-HHHHHHHHHHHHHHHHHHHTTT---PPPP--

Organism: NCBI:txid1076179

Sequence (92 aa):
MSVTAMRDPLPPEVQQAFKAVCNPNANPKDDFQPTGHGGSHPYLVHEFVSMIHENRAPAIPVGEAVHYMAMGVAAHRSAQRDGEIVNVELFD

Foldseek 3Di:
DDPVVVDDDDDLVLLQVVQCVVPVPDDSPDGRDQDDPSNCVSVVVCQVVVCVVVVHAGPQHPQNVCVVVLVVVQQVVCVVVVNDDDDRDHDD

pLDDT: mean 89.22, std 10.27, range [49.16, 98.56]